Protein AF-A0A371G301-F1 (afdb_monomer_lite)

pLDDT: mean 70.61, std 21.5, range [32.91, 97.75]

Structure (mmCIF, N/CA/C/O backbone):
data_AF-A0A371G301-F1
#
_entry.id   AF-A0A371G301-F1
#
loop_
_atom_site.group_PDB
_atom_site.id
_atom_site.type_symbol
_atom_site.label_atom_id
_atom_site.label_alt_id
_atom_site.label_comp_id
_atom_site.label_asym_id
_atom_site.label_entity_id
_atom_site.label_seq_id
_atom_site.pdbx_PDB_ins_code
_atom_site.Cartn_x
_atom_site.Cartn_y
_atom_site.Cartn_z
_atom_site.occupancy
_atom_site.B_iso_or_equiv
_atom_site.auth_seq_id
_atom_site.auth_comp_id
_atom_site.auth_asym_id
_atom_site.auth_atom_id
_atom_site.pdbx_PDB_model_num
ATOM 1 N N . MET A 1 1 ? 20.359 -5.142 -21.735 1.00 51.50 1 MET A N 1
ATOM 2 C CA . MET A 1 1 ? 20.208 -5.139 -20.260 1.00 51.50 1 MET A CA 1
ATOM 3 C C . MET A 1 1 ? 20.199 -3.705 -19.728 1.00 51.50 1 MET A C 1
ATOM 5 O O . MET A 1 1 ? 21.215 -3.236 -19.244 1.00 51.50 1 MET A O 1
ATOM 9 N N . GLY A 1 2 ? 19.081 -2.980 -19.855 1.00 62.03 2 GLY A N 1
ATOM 10 C CA . GLY A 1 2 ? 18.979 -1.577 -19.401 1.00 62.03 2 GLY A CA 1
ATOM 11 C C . GLY A 1 2 ? 17.591 -1.150 -18.908 1.00 62.03 2 GLY A C 1
ATOM 12 O O . GLY A 1 2 ? 17.421 -0.052 -18.396 1.00 62.03 2 GLY A O 1
ATOM 13 N N . ASN A 1 3 ? 16.584 -2.013 -19.020 1.00 73.88 3 ASN A N 1
ATOM 14 C CA . ASN A 1 3 ? 15.206 -1.733 -18.617 1.00 73.88 3 ASN A CA 1
ATOM 15 C C . ASN A 1 3 ? 14.909 -2.186 -17.178 1.00 73.88 3 ASN A C 1
ATOM 17 O O . ASN A 1 3 ? 14.171 -1.514 -16.470 1.00 73.88 3 ASN A O 1
ATOM 21 N N . GLU A 1 4 ? 15.515 -3.277 -16.710 1.00 79.88 4 GLU A N 1
ATOM 22 C CA . GLU A 1 4 ? 15.189 -3.861 -15.406 1.00 79.88 4 GLU A CA 1
ATOM 23 C C . GLU A 1 4 ? 15.543 -2.948 -14.219 1.00 79.88 4 GLU A C 1
ATOM 25 O O . GLU A 1 4 ? 14.748 -2.795 -13.292 1.00 79.88 4 GLU A O 1
ATOM 30 N N . TRP A 1 5 ? 16.704 -2.288 -14.257 1.00 86.12 5 TRP A N 1
ATOM 31 C CA . TRP A 1 5 ? 17.092 -1.316 -13.228 1.00 86.12 5 TRP A CA 1
ATOM 32 C C . TRP A 1 5 ? 16.146 -0.111 -13.199 1.00 86.12 5 TRP A C 1
ATOM 34 O O . TRP A 1 5 ? 15.676 0.284 -12.134 1.00 86.12 5 TRP A O 1
ATOM 44 N N . ASN A 1 6 ? 15.801 0.421 -14.374 1.00 87.38 6 ASN A N 1
ATOM 45 C CA . ASN A 1 6 ? 14.867 1.538 -14.498 1.00 87.38 6 ASN A CA 1
ATOM 46 C C . ASN A 1 6 ? 13.478 1.174 -13.956 1.00 87.38 6 ASN A C 1
ATOM 48 O O . ASN A 1 6 ? 12.916 1.933 -13.171 1.00 87.38 6 ASN A O 1
ATOM 52 N N . LEU A 1 7 ? 12.970 -0.023 -14.265 1.00 86.81 7 LEU A N 1
ATOM 53 C CA . LEU A 1 7 ? 11.704 -0.521 -13.719 1.00 86.81 7 LEU A CA 1
ATOM 54 C C . LEU A 1 7 ? 11.752 -0.681 -12.195 1.00 86.81 7 LEU A C 1
ATOM 56 O O . LEU A 1 7 ? 10.800 -0.309 -11.509 1.00 86.81 7 LEU A O 1
ATOM 60 N N . ARG A 1 8 ? 12.866 -1.175 -11.640 1.00 86.06 8 ARG A N 1
ATOM 61 C CA . ARG A 1 8 ? 13.058 -1.291 -10.183 1.00 86.06 8 ARG A CA 1
ATOM 62 C C . ARG A 1 8 ? 13.061 0.079 -9.501 1.00 86.06 8 ARG A C 1
ATOM 64 O O . ARG A 1 8 ? 12.389 0.251 -8.485 1.00 86.06 8 ARG A O 1
ATOM 71 N N . VAL A 1 9 ? 13.774 1.055 -10.065 1.00 85.00 9 VAL A N 1
ATOM 72 C CA . VAL A 1 9 ? 13.834 2.430 -9.543 1.00 85.00 9 VAL A CA 1
ATOM 73 C C . VAL A 1 9 ? 12.473 3.117 -9.646 1.00 85.00 9 VAL A C 1
ATOM 75 O O . VAL A 1 9 ? 12.031 3.742 -8.682 1.00 85.00 9 VAL A O 1
ATOM 78 N N . MET A 1 10 ? 11.777 2.970 -10.776 1.00 88.12 10 MET A N 1
ATOM 79 C CA . MET A 1 10 ? 10.423 3.493 -10.955 1.00 88.12 10 MET A CA 1
ATOM 80 C C . MET A 1 10 ? 9.470 2.891 -9.926 1.00 88.12 10 MET A C 1
ATOM 82 O O . MET A 1 10 ? 8.846 3.637 -9.173 1.00 88.12 10 MET A O 1
ATOM 86 N N . PHE A 1 11 ? 9.417 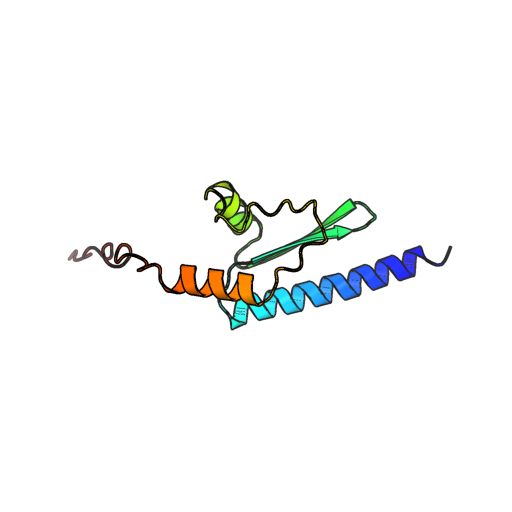1.561 -9.823 1.00 88.31 11 PHE A N 1
ATOM 87 C CA . PHE A 1 11 ? 8.581 0.876 -8.842 1.00 88.31 11 PHE A CA 1
ATOM 88 C C . PHE A 1 11 ? 8.841 1.392 -7.425 1.00 88.31 11 PHE A C 1
ATOM 90 O O . PHE A 1 11 ? 7.903 1.721 -6.703 1.00 88.31 11 PHE A O 1
ATOM 97 N N . LEU A 1 12 ? 10.112 1.530 -7.039 1.00 88.62 12 LEU A N 1
ATOM 98 C CA . LEU A 1 12 ? 10.482 2.039 -5.724 1.00 88.62 12 LEU A CA 1
ATOM 99 C C . LEU A 1 12 ? 9.964 3.466 -5.491 1.00 88.62 12 LEU A C 1
ATOM 101 O O . LEU A 1 12 ? 9.343 3.724 -4.458 1.00 88.62 12 LEU A O 1
ATOM 105 N N . LYS A 1 13 ? 10.181 4.379 -6.447 1.00 92.38 13 LYS A N 1
ATOM 106 C CA . LYS A 1 13 ? 9.725 5.776 -6.356 1.00 92.38 13 LYS A CA 1
ATOM 107 C C . LYS A 1 13 ? 8.203 5.867 -6.239 1.00 92.38 13 LYS A C 1
ATOM 109 O O . LYS A 1 13 ? 7.705 6.559 -5.353 1.00 92.38 13 LYS A O 1
ATOM 114 N N . HIS A 1 14 ? 7.473 5.144 -7.087 1.00 93.81 14 HIS A N 1
ATOM 115 C CA . HIS A 1 14 ? 6.010 5.153 -7.079 1.00 93.81 14 HIS A CA 1
ATOM 116 C C . HIS A 1 14 ? 5.446 4.514 -5.807 1.00 93.81 14 HIS A C 1
ATOM 118 O O . HIS A 1 14 ? 4.602 5.123 -5.156 1.00 93.81 14 HIS A O 1
ATOM 124 N N . ARG A 1 15 ? 5.974 3.360 -5.377 1.00 95.00 15 ARG A N 1
ATOM 125 C CA . ARG A 1 15 ? 5.561 2.693 -4.133 1.00 95.00 15 ARG A CA 1
ATOM 126 C C . ARG A 1 15 ? 5.730 3.602 -2.916 1.00 95.00 15 ARG A C 1
ATOM 128 O O . ARG A 1 15 ? 4.812 3.730 -2.114 1.00 95.00 15 ARG A O 1
ATOM 135 N N . ILE A 1 16 ? 6.887 4.257 -2.782 1.00 95.00 16 ILE A N 1
ATOM 136 C CA . ILE A 1 16 ? 7.141 5.195 -1.675 1.00 95.00 16 ILE A CA 1
ATOM 137 C C . ILE A 1 16 ? 6.169 6.379 -1.733 1.00 95.00 16 ILE A C 1
ATOM 139 O O . ILE A 1 16 ? 5.625 6.772 -0.703 1.00 95.00 16 ILE A O 1
ATOM 143 N N . GLY A 1 17 ? 5.940 6.947 -2.921 1.00 96.94 17 GLY A N 1
ATOM 144 C CA . GLY A 1 17 ? 5.003 8.056 -3.103 1.00 96.94 17 GLY A CA 1
ATOM 145 C C . GLY A 1 17 ? 3.572 7.693 -2.700 1.00 96.94 17 GLY A C 1
ATOM 146 O O . GLY A 1 17 ? 2.927 8.458 -1.983 1.00 96.94 17 GLY A O 1
ATOM 147 N N . VAL A 1 18 ? 3.107 6.506 -3.095 1.00 96.88 18 VAL A N 1
ATOM 148 C CA . VAL A 1 18 ? 1.793 5.973 -2.709 1.00 96.88 18 VAL A CA 1
ATOM 149 C C . VAL A 1 18 ? 1.703 5.809 -1.193 1.00 96.88 18 VAL A C 1
ATOM 151 O O . VAL A 1 18 ? 0.756 6.306 -0.592 1.00 96.88 18 VAL A O 1
ATOM 154 N N . PHE A 1 19 ? 2.703 5.201 -0.548 1.00 96.81 19 PHE A N 1
ATOM 155 C CA . PHE A 1 19 ? 2.682 4.992 0.905 1.00 96.81 19 PHE A CA 1
ATOM 156 C C . PHE A 1 19 ? 2.673 6.308 1.687 1.00 96.81 19 PHE A C 1
ATOM 158 O O . PHE A 1 19 ? 1.966 6.423 2.683 1.00 96.81 19 PHE A O 1
ATOM 165 N N . LYS A 1 20 ? 3.391 7.334 1.217 1.00 97.75 20 LYS A N 1
ATOM 166 C CA . LYS A 1 20 ? 3.354 8.670 1.833 1.00 97.75 20 LYS A CA 1
ATOM 167 C C . LYS A 1 20 ? 1.971 9.312 1.739 1.00 97.75 20 LYS A C 1
ATOM 169 O O . LYS A 1 20 ? 1.497 9.869 2.724 1.00 97.75 20 LYS A O 1
ATOM 174 N N . LYS A 1 21 ? 1.318 9.227 0.576 1.00 97.50 21 LYS A N 1
ATOM 175 C CA . LYS A 1 21 ? -0.047 9.745 0.396 1.00 97.50 21 LYS A CA 1
ATOM 176 C C . LYS A 1 21 ? -1.046 8.991 1.269 1.00 97.50 21 LYS A C 1
ATOM 178 O O . LYS A 1 21 ? -1.838 9.627 1.950 1.00 97.50 21 LYS A O 1
ATOM 183 N N . AL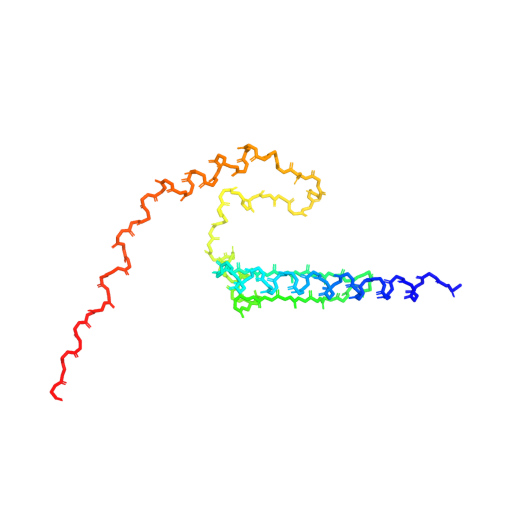A A 1 22 ? -0.952 7.665 1.292 1.00 97.44 22 ALA A N 1
ATOM 184 C CA . ALA A 1 22 ? -1.781 6.798 2.119 1.00 97.44 22 ALA A CA 1
ATOM 185 C C . ALA A 1 22 ? -1.620 7.126 3.615 1.00 97.44 22 ALA A C 1
ATOM 187 O O . ALA A 1 22 ? -2.606 7.328 4.313 1.00 97.44 22 ALA A O 1
ATOM 188 N N . SER A 1 23 ? -0.382 7.292 4.088 1.00 97.38 23 SER A N 1
ATOM 189 C CA . SER A 1 23 ? -0.108 7.720 5.463 1.00 97.38 23 SER A CA 1
ATOM 190 C C . SER A 1 23 ? -0.692 9.096 5.771 1.00 97.38 23 SER A C 1
ATOM 192 O O . SER A 1 23 ? -1.321 9.262 6.808 1.00 97.38 23 SER A O 1
ATOM 194 N N . SER A 1 24 ? -0.508 10.075 4.881 1.00 97.56 24 SER A N 1
ATOM 195 C CA . SER A 1 24 ? -1.073 11.413 5.070 1.00 97.56 24 SER A CA 1
ATOM 196 C C . SER A 1 24 ? -2.599 11.381 5.125 1.00 97.56 24 SER A C 1
ATOM 198 O O . SER A 1 24 ? -3.179 12.084 5.940 1.00 97.56 24 SER A O 1
ATOM 200 N N . LEU A 1 25 ? -3.243 10.581 4.274 1.00 97.06 25 LEU A N 1
ATOM 201 C CA . LEU A 1 25 ? -4.696 10.440 4.239 1.00 97.06 25 LEU A CA 1
ATOM 202 C C . LEU A 1 25 ? -5.229 9.812 5.531 1.00 97.06 25 LEU A C 1
ATOM 204 O O . LEU A 1 25 ? -6.140 10.366 6.138 1.00 97.06 25 LEU A O 1
ATOM 208 N N . ALA A 1 26 ? -4.617 8.712 5.982 1.00 96.00 26 ALA A N 1
ATOM 209 C CA . ALA A 1 26 ? -4.975 8.061 7.241 1.00 96.00 26 ALA A CA 1
ATOM 210 C C . ALA A 1 26 ? -4.877 9.035 8.424 1.00 96.00 26 ALA A C 1
ATOM 212 O O . ALA A 1 26 ? -5.800 9.136 9.225 1.00 96.00 26 ALA A O 1
ATOM 213 N N . THR A 1 27 ? -3.791 9.813 8.499 1.00 94.75 27 THR A N 1
ATOM 214 C CA . THR A 1 27 ? -3.588 10.789 9.579 1.00 94.75 27 THR A CA 1
ATOM 215 C C . THR A 1 27 ? -4.539 11.984 9.498 1.00 94.75 27 THR A C 1
ATOM 217 O O . THR A 1 27 ? -5.086 12.377 10.522 1.00 94.75 27 THR A O 1
ATOM 220 N N . LEU A 1 28 ? -4.731 12.584 8.318 1.00 97.25 28 LEU A N 1
ATOM 221 C CA . LEU A 1 28 ? -5.535 13.806 8.174 1.00 97.25 28 LEU A CA 1
ATOM 222 C C . LEU A 1 28 ? -7.034 13.544 8.307 1.00 97.25 28 LEU A C 1
ATOM 224 O O . LEU A 1 28 ? -7.755 14.389 8.830 1.00 97.25 28 LEU A O 1
ATOM 228 N N . CYS A 1 29 ? -7.498 12.397 7.816 1.00 96.38 29 CYS A N 1
ATOM 229 C CA . CYS A 1 29 ? -8.918 12.068 7.789 1.00 96.38 29 CYS A CA 1
ATOM 230 C C . CYS A 1 29 ? -9.324 11.077 8.886 1.00 96.38 29 CYS A C 1
ATOM 232 O O . CYS A 1 29 ? -10.508 10.791 9.013 1.00 96.38 29 CYS A O 1
ATOM 234 N N . GLY A 1 30 ? -8.374 10.544 9.665 1.00 91.19 30 GLY A N 1
ATOM 235 C CA . GLY A 1 30 ? -8.657 9.551 10.705 1.00 91.19 30 GLY A CA 1
ATOM 236 C C . GLY A 1 30 ? -9.254 8.256 10.151 1.00 91.19 30 GLY A C 1
ATOM 237 O O . GLY A 1 30 ? -10.093 7.642 10.804 1.00 91.19 30 GLY A O 1
ATOM 238 N N . VAL A 1 31 ? -8.874 7.877 8.928 1.00 90.56 31 VAL A N 1
ATOM 239 C CA . VAL A 1 31 ? -9.439 6.718 8.228 1.00 90.56 31 VAL A CA 1
ATOM 240 C C . VAL A 1 31 ? -8.529 5.500 8.338 1.00 90.56 31 VAL A C 1
ATOM 242 O O . VAL A 1 31 ? -7.305 5.603 8.211 1.00 90.56 31 VAL A O 1
ATOM 245 N N . ASP A 1 32 ? -9.146 4.333 8.489 1.00 90.25 32 ASP A N 1
ATOM 246 C CA . ASP A 1 32 ? -8.445 3.057 8.460 1.00 90.25 32 ASP A CA 1
ATOM 247 C C . ASP A 1 32 ? -8.263 2.589 7.014 1.00 90.25 32 ASP A C 1
ATOM 249 O O . ASP A 1 32 ? -9.235 2.435 6.274 1.00 90.25 32 ASP A O 1
ATOM 253 N N . LEU A 1 33 ? -7.020 2.348 6.592 1.00 93.12 33 LEU A N 1
ATOM 254 C CA . LEU A 1 33 ? -6.724 1.932 5.217 1.00 93.12 33 LEU A CA 1
ATOM 255 C C . LEU A 1 33 ? -5.505 1.015 5.118 1.00 93.12 33 LEU A C 1
ATOM 257 O O . LEU A 1 33 ? -4.544 1.137 5.884 1.00 93.12 33 LEU A O 1
ATOM 261 N N . ALA A 1 34 ? -5.538 0.107 4.143 1.00 91.88 34 ALA A N 1
ATOM 262 C CA . ALA A 1 34 ? -4.430 -0.769 3.784 1.00 91.88 34 ALA A CA 1
ATOM 263 C C . ALA A 1 34 ? -4.107 -0.619 2.293 1.00 91.88 34 ALA A C 1
ATOM 265 O O . ALA A 1 34 ? -5.000 -0.567 1.453 1.00 91.88 34 ALA A O 1
ATOM 266 N N . VAL A 1 35 ? -2.818 -0.578 1.965 1.00 92.94 35 VAL A N 1
ATOM 267 C CA . VAL A 1 35 ? -2.308 -0.588 0.591 1.00 92.94 35 VAL A CA 1
ATOM 268 C C . VAL A 1 35 ? -1.418 -1.808 0.431 1.00 92.94 35 VAL A C 1
ATOM 270 O O . VAL A 1 35 ? -0.480 -1.986 1.207 1.00 92.94 35 VAL A O 1
ATOM 273 N N . ILE A 1 36 ? -1.685 -2.624 -0.587 1.00 90.88 36 ILE A N 1
ATOM 274 C CA . ILE A 1 36 ? -0.942 -3.850 -0.892 1.00 90.88 36 ILE A CA 1
ATOM 275 C C . ILE A 1 36 ? -0.428 -3.757 -2.329 1.00 90.88 36 ILE A C 1
ATOM 277 O O . ILE A 1 36 ? -1.192 -3.475 -3.246 1.00 90.88 36 ILE A O 1
ATOM 281 N N . VAL A 1 37 ? 0.874 -3.962 -2.530 1.00 86.88 37 VAL A N 1
ATOM 282 C CA . VAL A 1 37 ? 1.527 -3.846 -3.839 1.00 86.88 37 VAL A CA 1
ATOM 283 C C . VAL A 1 37 ? 2.439 -5.042 -4.077 1.00 86.88 37 VAL A C 1
ATOM 285 O O . VAL A 1 37 ? 3.377 -5.279 -3.313 1.00 86.88 37 VAL A O 1
ATOM 288 N N . PHE A 1 38 ? 2.223 -5.747 -5.186 1.00 85.19 38 PHE A N 1
ATOM 289 C CA . PHE A 1 38 ? 3.137 -6.771 -5.683 1.00 85.19 38 PHE A CA 1
ATOM 290 C C . PHE A 1 38 ? 4.068 -6.166 -6.731 1.00 85.19 38 PHE A C 1
ATOM 292 O O . PHE A 1 38 ? 3.638 -5.498 -7.669 1.00 85.19 38 PHE A O 1
ATOM 299 N N . SER A 1 39 ? 5.371 -6.375 -6.570 1.00 82.38 39 SER A N 1
ATOM 300 C CA . SER A 1 39 ? 6.325 -6.043 -7.633 1.00 82.38 39 SER A CA 1
ATOM 301 C C . SER A 1 39 ? 6.271 -7.079 -8.762 1.00 82.38 39 SER A C 1
ATOM 303 O O . SER A 1 39 ? 5.891 -8.221 -8.507 1.00 82.38 39 SER A O 1
ATOM 305 N N . PRO A 1 40 ? 6.773 -6.759 -9.971 1.00 76.50 40 PRO A N 1
ATOM 306 C CA . PRO A 1 40 ? 6.900 -7.736 -11.060 1.00 76.50 40 PRO A CA 1
ATOM 307 C C . PRO A 1 40 ? 7.726 -8.983 -10.698 1.00 76.50 40 PRO A C 1
ATOM 309 O O . PRO A 1 40 ? 7.587 -10.025 -11.321 1.00 76.50 40 PRO A O 1
ATOM 312 N N . ALA A 1 41 ? 8.573 -8.894 -9.667 1.00 80.31 41 ALA A N 1
ATOM 313 C CA . ALA A 1 41 ? 9.333 -10.018 -9.119 1.00 80.31 41 ALA A CA 1
ATOM 314 C C . ALA A 1 41 ? 8.573 -10.786 -8.015 1.00 80.31 41 ALA A C 1
ATOM 316 O O . ALA A 1 41 ? 9.200 -11.421 -7.170 1.00 80.31 41 ALA A O 1
ATOM 317 N N . ASN A 1 42 ? 7.246 -10.645 -7.962 1.00 80.25 42 ASN A N 1
ATOM 318 C CA . ASN A 1 42 ? 6.333 -11.252 -6.994 1.00 80.25 42 ASN A CA 1
ATOM 319 C C . ASN A 1 42 ? 6.664 -10.986 -5.511 1.00 80.25 42 ASN A C 1
ATOM 321 O O . ASN A 1 42 ? 6.309 -11.759 -4.625 1.00 80.25 42 ASN A O 1
ATOM 325 N N . ARG A 1 43 ? 7.364 -9.881 -5.215 1.00 83.69 43 ARG A N 1
ATOM 326 C CA . ARG A 1 43 ? 7.591 -9.426 -3.832 1.00 83.69 43 ARG A CA 1
ATOM 327 C C . ARG A 1 43 ? 6.447 -8.542 -3.359 1.00 83.69 43 ARG A C 1
ATOM 329 O O . ARG A 1 43 ? 6.122 -7.573 -4.049 1.00 83.69 43 ARG A O 1
ATOM 336 N N . LEU A 1 44 ? 5.924 -8.858 -2.178 1.00 87.50 44 LEU A N 1
ATOM 337 C CA . LEU A 1 44 ? 4.865 -8.137 -1.483 1.00 87.50 44 LEU A CA 1
ATOM 338 C C . LEU A 1 44 ? 5.414 -6.927 -0.719 1.00 87.50 44 LEU A C 1
ATOM 340 O O . LEU A 1 44 ? 6.411 -7.025 -0.004 1.00 87.50 44 LEU A O 1
ATOM 344 N N . PHE A 1 45 ? 4.726 -5.798 -0.836 1.00 90.62 45 PHE A N 1
ATOM 345 C CA . PHE A 1 45 ? 4.937 -4.613 -0.015 1.00 90.62 45 PHE A CA 1
ATOM 346 C C . PHE A 1 45 ? 3.593 -4.082 0.451 1.00 90.62 45 PHE A C 1
ATOM 348 O O . PHE A 1 45 ? 2.647 -4.034 -0.333 1.00 90.62 45 PHE A O 1
ATOM 355 N N . SER A 1 46 ? 3.517 -3.632 1.698 1.00 93.25 46 SER A N 1
ATOM 356 C CA . SER A 1 46 ? 2.258 -3.154 2.251 1.00 93.25 46 SER A CA 1
ATOM 357 C C . SER A 1 46 ? 2.437 -1.990 3.214 1.00 93.25 46 SER A C 1
ATOM 359 O O . SER A 1 46 ? 3.449 -1.890 3.906 1.00 93.25 46 SER A O 1
ATOM 361 N N . PHE A 1 47 ? 1.417 -1.145 3.275 1.00 95.25 47 PHE A N 1
ATOM 362 C CA . PHE A 1 47 ? 1.224 -0.113 4.286 1.00 95.25 47 PHE A CA 1
ATOM 363 C C . PHE A 1 47 ? -0.161 -0.309 4.901 1.00 95.25 47 PHE A C 1
ATOM 365 O O . PHE A 1 47 ? -1.097 -0.656 4.185 1.00 95.25 47 PHE A O 1
ATOM 372 N N . GLY A 1 48 ? -0.308 -0.078 6.202 1.00 93.56 48 GLY A N 1
ATOM 373 C CA . GLY A 1 48 ? -1.613 -0.108 6.849 1.00 93.56 48 GLY A CA 1
ATOM 374 C C . GLY A 1 48 ? -1.644 0.781 8.078 1.00 93.56 48 GLY A C 1
ATOM 375 O O . GLY A 1 48 ? -0.641 0.898 8.778 1.00 93.56 48 GLY A O 1
ATOM 376 N N . SER A 1 49 ? -2.800 1.386 8.328 1.00 95.06 49 SER A N 1
ATOM 377 C 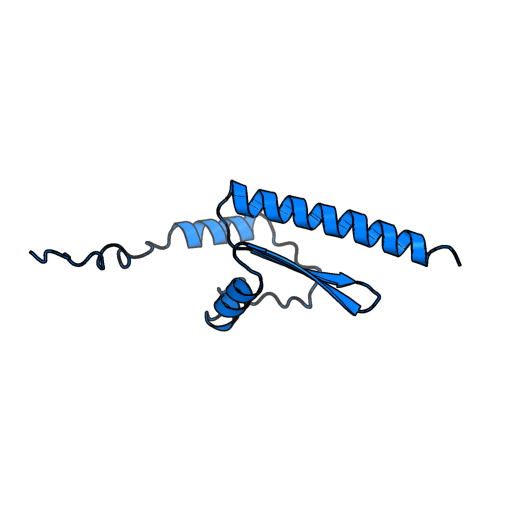CA . SER A 1 49 ? -3.075 2.200 9.509 1.00 95.06 49 SER A CA 1
ATOM 378 C C . SER A 1 49 ? -4.479 1.844 10.010 1.00 95.06 49 SER A C 1
ATOM 380 O O . SER A 1 49 ? -5.417 2.033 9.241 1.00 95.06 49 SER A O 1
ATOM 382 N N . PRO A 1 50 ? -4.639 1.241 11.207 1.00 93.44 50 PRO A N 1
ATOM 383 C CA . PRO A 1 50 ? -3.614 1.009 12.232 1.00 93.44 50 PRO A CA 1
ATOM 384 C C . PRO A 1 50 ? -2.643 -0.137 11.905 1.00 93.44 50 PRO A C 1
ATOM 386 O O . PRO A 1 50 ? -1.469 -0.065 12.252 1.00 93.44 50 PRO A O 1
ATOM 389 N N . SER A 1 51 ? -3.098 -1.186 11.216 1.00 94.12 51 SER A N 1
ATOM 390 C CA . SER A 1 51 ? -2.238 -2.252 10.694 1.00 94.12 51 SER A CA 1
ATOM 391 C C . SER A 1 51 ? -2.913 -2.949 9.512 1.00 94.12 51 SER A C 1
ATOM 393 O O . SER A 1 51 ? -4.140 -2.997 9.432 1.00 94.12 51 SER A O 1
ATOM 395 N N . VAL A 1 52 ? -2.123 -3.521 8.598 1.00 89.44 52 VAL A N 1
ATOM 396 C CA . VAL A 1 52 ? -2.651 -4.274 7.443 1.00 89.44 52 VAL A CA 1
ATOM 397 C C . VAL A 1 52 ? -3.491 -5.464 7.906 1.00 89.44 52 VAL A C 1
ATOM 399 O O . VAL A 1 52 ? -4.582 -5.687 7.393 1.00 89.44 52 VAL A O 1
ATOM 402 N N . HIS A 1 53 ? -3.006 -6.198 8.909 1.00 88.69 53 HIS A N 1
ATOM 403 C CA . HIS A 1 53 ? -3.685 -7.380 9.431 1.00 88.69 53 HIS A CA 1
ATOM 404 C C . HIS A 1 53 ? -5.053 -7.033 10.023 1.00 88.69 53 HIS A C 1
ATOM 406 O O . HIS A 1 53 ? -6.046 -7.643 9.647 1.00 88.69 53 HIS A O 1
ATOM 412 N N . SER A 1 54 ? -5.125 -6.002 10.870 1.00 87.44 54 SER A N 1
ATOM 413 C CA . SER A 1 54 ? -6.377 -5.569 11.505 1.00 87.44 54 SER A CA 1
ATOM 414 C C . SER A 1 54 ? -7.427 -5.108 10.493 1.00 87.44 54 SER A C 1
ATOM 416 O O . SER A 1 54 ? -8.623 -5.195 10.751 1.00 87.44 54 SER A O 1
ATOM 418 N N . ILE A 1 55 ? -7.000 -4.576 9.349 1.00 86.94 55 ILE A N 1
ATOM 419 C CA . ILE A 1 55 ? -7.908 -4.141 8.282 1.00 86.94 55 ILE A CA 1
ATOM 420 C C . ILE A 1 55 ? -8.403 -5.339 7.482 1.00 86.94 55 ILE A C 1
ATOM 422 O O . ILE A 1 55 ? -9.603 -5.459 7.270 1.00 86.94 55 ILE A O 1
ATOM 426 N N . ILE A 1 56 ? -7.507 -6.253 7.099 1.00 85.50 56 ILE A N 1
ATOM 427 C CA . ILE A 1 56 ? -7.883 -7.488 6.394 1.00 85.50 56 ILE A CA 1
ATOM 428 C C . ILE A 1 56 ? -8.822 -8.333 7.254 1.00 85.50 56 ILE A C 1
ATOM 430 O O . ILE A 1 56 ? -9.818 -8.840 6.748 1.00 85.50 56 ILE A O 1
ATOM 434 N N . GLN A 1 57 ? -8.529 -8.463 8.548 1.00 83.75 57 GLN A N 1
ATOM 435 C CA . GLN A 1 57 ? -9.369 -9.187 9.493 1.00 83.75 57 GLN A CA 1
ATOM 436 C C . GLN A 1 57 ? -10.783 -8.597 9.520 1.00 83.75 57 GLN A C 1
ATOM 438 O O . GLN A 1 57 ? -11.739 -9.309 9.236 1.00 83.75 57 GLN A O 1
ATOM 443 N N . ARG A 1 58 ? -10.914 -7.281 9.738 1.00 81.88 58 ARG A N 1
ATOM 444 C CA . ARG A 1 58 ? -12.219 -6.599 9.730 1.00 81.88 58 ARG A CA 1
ATOM 445 C C . ARG A 1 58 ? -12.950 -6.734 8.398 1.00 81.88 58 ARG A C 1
ATOM 447 O O . ARG A 1 58 ? -14.152 -6.954 8.401 1.00 81.88 58 ARG A O 1
ATOM 454 N N . TYR A 1 59 ? -12.230 -6.654 7.282 1.00 78.00 59 TYR A N 1
ATOM 455 C CA . TYR A 1 59 ? -12.791 -6.857 5.946 1.00 78.00 59 TYR A CA 1
ATOM 456 C C . TYR A 1 59 ? -13.289 -8.291 5.716 1.00 78.00 59 TYR A C 1
ATOM 458 O O . TYR A 1 59 ? -14.239 -8.507 4.976 1.00 78.00 59 TYR A O 1
ATOM 466 N N . THR A 1 60 ? -12.637 -9.278 6.329 1.00 78.00 60 THR A N 1
ATOM 467 C CA . THR A 1 60 ? -13.000 -10.695 6.187 1.00 78.00 60 THR A CA 1
ATOM 468 C C . THR A 1 60 ? -14.146 -11.078 7.128 1.00 78.00 60 THR A C 1
ATOM 470 O O . THR A 1 60 ? -14.964 -11.929 6.791 1.00 78.00 60 THR A O 1
ATOM 473 N N . GLU A 1 61 ? -14.206 -10.458 8.308 1.00 78.00 61 GLU A N 1
ATOM 474 C CA . GLU A 1 61 ? -15.211 -10.717 9.346 1.00 78.00 61 GLU A CA 1
ATOM 475 C C . GLU A 1 61 ? -16.518 -9.943 9.125 1.00 78.00 61 GLU A C 1
ATOM 477 O O . GLU A 1 61 ? -17.593 -10.433 9.469 1.00 78.00 61 GLU A O 1
ATOM 482 N N . GLN A 1 62 ? -16.451 -8.741 8.550 1.00 63.53 62 GLN A N 1
ATOM 483 C CA . GLN A 1 62 ? -17.631 -7.983 8.148 1.00 63.53 62 GLN A CA 1
ATOM 484 C C . GLN A 1 62 ? -18.004 -8.412 6.731 1.00 63.53 62 GLN A C 1
ATOM 486 O O . GLN A 1 62 ? -17.183 -8.320 5.822 1.00 63.53 62 GLN A O 1
ATOM 491 N N . ALA A 1 63 ? -19.241 -8.879 6.519 1.00 56.09 63 ALA A N 1
ATOM 492 C CA . ALA A 1 63 ? -19.756 -9.048 5.162 1.00 56.09 63 ALA A CA 1
ATOM 493 C C . ALA A 1 63 ? -19.496 -7.738 4.395 1.00 56.09 63 ALA A C 1
ATOM 495 O O . ALA A 1 63 ? -19.815 -6.674 4.938 1.00 56.09 63 ALA A O 1
ATOM 496 N N . PRO A 1 64 ? -18.875 -7.779 3.200 1.00 54.97 64 PRO A N 1
ATOM 497 C CA . PRO A 1 64 ? -18.418 -6.565 2.546 1.00 54.97 64 PRO A CA 1
ATOM 498 C C . PRO A 1 64 ? -19.601 -5.597 2.404 1.00 54.97 64 PRO A C 1
ATOM 500 O O . PRO A 1 64 ? -20.674 -6.034 1.963 1.00 54.97 64 PRO A O 1
ATOM 503 N N . PRO A 1 65 ? -19.434 -4.305 2.761 1.00 52.34 65 PRO A N 1
ATOM 504 C CA . PRO A 1 65 ? -20.373 -3.257 2.387 1.00 52.34 65 PRO A CA 1
ATOM 505 C C . PRO A 1 65 ? -20.774 -3.438 0.916 1.00 52.34 65 PRO A C 1
ATOM 507 O O . PRO A 1 65 ? -19.929 -3.873 0.131 1.00 52.34 65 PRO A O 1
ATOM 510 N N . PRO A 1 66 ? -22.013 -3.127 0.498 1.00 52.16 66 PRO A N 1
ATOM 511 C CA . PRO A 1 66 ? -22.481 -3.387 -0.869 1.00 52.16 66 PRO A CA 1
ATOM 512 C C . PRO A 1 66 ? -21.524 -2.883 -1.967 1.00 52.16 66 PRO A C 1
ATOM 514 O O . PRO A 1 66 ? -21.391 -3.525 -3.007 1.00 52.16 66 PRO A O 1
ATOM 517 N N . LEU A 1 67 ? -20.776 -1.808 -1.683 1.00 50.94 67 LEU A N 1
ATOM 518 C CA . LEU A 1 67 ? -19.718 -1.239 -2.522 1.00 50.94 67 LEU A CA 1
ATOM 519 C C . LEU A 1 67 ? -18.334 -1.909 -2.439 1.00 50.94 67 LEU A C 1
ATOM 521 O O . LEU A 1 67 ? -17.381 -1.383 -2.978 1.00 50.94 67 LEU A O 1
ATOM 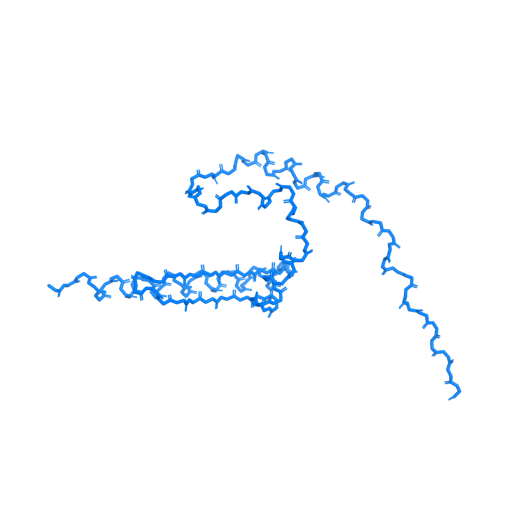525 N N . LEU A 1 68 ? -18.140 -3.029 -1.757 1.00 52.44 68 LEU A N 1
ATOM 526 C CA . LEU A 1 68 ? -16.877 -3.788 -1.788 1.00 52.44 68 LEU A CA 1
ATOM 527 C C . LEU A 1 68 ? -17.051 -5.147 -2.475 1.00 52.44 68 LEU A C 1
ATOM 529 O O . LEU A 1 68 ? -16.149 -5.978 -2.470 1.00 52.44 68 LEU A O 1
ATOM 533 N N . ARG A 1 69 ? -18.190 -5.343 -3.153 1.00 52.44 69 ARG A N 1
ATOM 534 C CA . ARG A 1 69 ? -18.360 -6.376 -4.186 1.00 52.44 69 ARG A CA 1
ATOM 535 C C . ARG A 1 69 ? -17.757 -5.974 -5.535 1.00 52.44 69 ARG A C 1
ATOM 537 O O . ARG A 1 69 ? -18.049 -6.619 -6.537 1.00 52.44 69 ARG A O 1
ATOM 544 N N . PHE A 1 70 ? -16.949 -4.915 -5.587 1.00 51.69 70 PHE A N 1
ATOM 545 C CA . PHE A 1 70 ? -16.171 -4.627 -6.783 1.00 51.69 70 PHE A CA 1
ATOM 546 C C . PHE A 1 70 ? -15.144 -5.740 -6.952 1.00 51.69 70 PHE A C 1
ATOM 548 O O . PHE A 1 70 ? -14.268 -5.932 -6.108 1.00 51.69 70 PHE A O 1
ATOM 555 N N . ASP A 1 71 ? -15.303 -6.509 -8.023 1.00 47.81 71 ASP A N 1
ATOM 556 C CA . ASP A 1 71 ? -14.338 -7.516 -8.420 1.00 47.81 71 ASP A CA 1
ATOM 557 C C . ASP A 1 71 ? -13.005 -6.803 -8.678 1.00 47.81 71 ASP A C 1
ATOM 559 O O . ASP A 1 71 ? -12.838 -6.099 -9.671 1.00 47.81 71 ASP A O 1
ATOM 563 N N . LEU A 1 72 ? -12.054 -6.930 -7.749 1.00 51.03 72 LEU A N 1
ATOM 564 C CA . LEU A 1 72 ? -10.735 -6.292 -7.837 1.00 51.03 72 LEU A CA 1
ATOM 565 C C . LEU A 1 72 ? -9.921 -6.782 -9.051 1.00 51.03 72 LEU A C 1
ATOM 567 O O . LEU A 1 72 ? -8.846 -6.244 -9.321 1.00 51.03 72 LEU A O 1
ATOM 571 N N . ASN A 1 73 ? -10.419 -7.786 -9.782 1.00 50.25 73 ASN A N 1
ATOM 572 C CA . ASN A 1 73 ? -9.862 -8.234 -11.053 1.00 50.25 73 ASN A CA 1
ATOM 573 C C . ASN A 1 73 ? -10.311 -7.365 -12.249 1.00 50.25 73 ASN A C 1
ATOM 575 O O . ASN A 1 73 ? -9.677 -7.409 -13.302 1.00 50.25 73 ASN A O 1
ATOM 579 N N . GLU A 1 74 ? -11.340 -6.527 -12.095 1.00 46.53 74 GLU A N 1
ATOM 580 C CA . GLU A 1 74 ? -11.833 -5.587 -13.110 1.00 46.53 74 GLU A CA 1
ATOM 581 C C . GLU A 1 74 ? -11.165 -4.209 -12.926 1.00 46.53 74 GLU A C 1
ATOM 583 O O . GLU A 1 74 ? -11.730 -3.258 -12.387 1.00 46.53 74 GLU A O 1
ATOM 588 N N . ALA A 1 75 ? -9.913 -4.078 -13.372 1.00 40.81 75 ALA A N 1
ATOM 589 C CA . ALA A 1 75 ? -9.080 -2.879 -13.198 1.00 40.81 75 ALA A CA 1
ATOM 590 C C . ALA A 1 75 ? -9.510 -1.628 -14.015 1.00 40.81 75 ALA A C 1
ATOM 592 O O . ALA A 1 75 ? -8.659 -0.802 -14.347 1.00 40.81 75 ALA A O 1
ATOM 593 N N . HIS A 1 76 ? -10.792 -1.467 -14.365 1.00 49.34 76 HIS A N 1
ATOM 594 C CA . HIS A 1 76 ? -11.272 -0.354 -15.203 1.00 49.34 76 HIS A CA 1
ATOM 595 C C . HIS A 1 76 ? -12.538 0.373 -14.725 1.00 49.34 76 HIS A C 1
ATOM 597 O O . HIS A 1 76 ? -12.997 1.274 -15.427 1.00 49.34 76 HIS A O 1
ATOM 603 N N . TYR A 1 77 ? -13.085 0.078 -13.542 1.00 51.38 77 TYR A N 1
ATOM 604 C CA . TYR A 1 77 ? -14.226 0.852 -13.044 1.00 51.38 77 TYR A CA 1
ATOM 605 C C . TYR A 1 77 ? -13.763 2.152 -12.369 1.00 51.38 77 TYR A C 1
ATOM 607 O O . TYR A 1 77 ? -13.356 2.155 -11.208 1.00 51.38 77 TYR A O 1
ATOM 615 N N . ILE A 1 78 ? -13.800 3.265 -13.107 1.00 47.47 78 ILE A N 1
ATOM 616 C CA . ILE A 1 78 ? -13.802 4.609 -12.518 1.00 47.47 78 ILE A CA 1
ATOM 617 C C . ILE A 1 78 ? -15.275 4.910 -12.210 1.00 47.47 78 ILE A C 1
ATOM 619 O O . ILE A 1 78 ? -16.022 5.142 -13.162 1.00 47.47 78 ILE A O 1
ATOM 623 N N . PRO A 1 79 ? -15.727 4.856 -10.942 1.00 49.72 79 PRO A N 1
ATOM 624 C CA . PRO A 1 79 ? -17.107 5.198 -10.620 1.00 49.72 79 PRO A CA 1
ATOM 625 C C . PRO A 1 79 ? -17.378 6.642 -11.047 1.00 49.72 79 PRO A C 1
ATOM 627 O O . PRO A 1 79 ? -16.552 7.528 -10.808 1.00 49.72 79 PRO A O 1
ATOM 630 N N . ASP A 1 80 ? -18.520 6.873 -11.694 1.00 55.41 80 ASP A N 1
ATOM 631 C CA . ASP A 1 80 ? -18.974 8.225 -12.006 1.00 55.41 80 ASP A CA 1
ATOM 632 C C . ASP A 1 80 ? -19.112 9.012 -10.693 1.00 55.41 80 ASP A C 1
ATOM 634 O O . ASP A 1 80 ? -19.649 8.507 -9.702 1.00 55.41 80 ASP A O 1
ATOM 638 N N . GLU A 1 81 ? -18.605 10.246 -10.664 1.00 54.06 81 GLU A N 1
ATOM 639 C CA . GLU A 1 81 ? -18.557 11.091 -9.461 1.00 54.06 81 GLU A CA 1
ATOM 640 C C . GLU A 1 81 ? -19.938 11.219 -8.790 1.00 54.06 81 GLU A C 1
ATOM 642 O O . GLU A 1 81 ? -20.037 11.283 -7.563 1.00 54.06 81 GLU A O 1
ATOM 647 N N . ARG A 1 82 ? -21.018 11.170 -9.584 1.00 57.25 82 ARG A N 1
ATOM 648 C CA . ARG A 1 82 ? -22.400 11.262 -9.099 1.00 57.25 82 ARG A CA 1
ATOM 649 C C . ARG A 1 82 ? -22.850 10.001 -8.375 1.00 57.25 82 ARG A C 1
ATOM 651 O O . ARG A 1 82 ? -23.582 10.095 -7.394 1.00 57.25 82 ARG A O 1
ATOM 658 N N . GLU A 1 83 ? -22.420 8.834 -8.845 1.00 55.44 83 GLU A N 1
ATOM 659 C CA . GLU A 1 83 ? -22.741 7.549 -8.223 1.00 55.44 83 GLU A CA 1
ATOM 660 C C . GLU A 1 83 ? -22.019 7.403 -6.878 1.00 55.44 83 GLU A C 1
ATOM 662 O O . GLU A 1 83 ? -22.611 6.950 -5.897 1.00 55.44 83 GLU A O 1
ATOM 667 N N . LEU A 1 84 ? -20.773 7.886 -6.803 1.00 56.31 84 LEU A N 1
ATOM 668 C CA . LEU A 1 84 ? -20.019 7.942 -5.554 1.00 56.31 84 LEU A CA 1
ATOM 669 C C . LEU A 1 84 ? -20.653 8.919 -4.550 1.00 56.31 84 LEU A C 1
ATOM 671 O O . LEU A 1 84 ? -20.826 8.567 -3.384 1.00 56.31 84 LEU A O 1
ATOM 675 N N . HIS A 1 85 ? -21.043 10.117 -4.998 1.00 57.47 85 HIS A N 1
ATOM 676 C CA . HIS A 1 85 ? -21.717 11.102 -4.146 1.00 57.47 85 HIS A CA 1
ATOM 677 C C . HIS A 1 85 ? -23.060 10.592 -3.607 1.00 57.47 85 HIS A C 1
ATOM 679 O O . HIS A 1 85 ? -23.320 10.719 -2.414 1.00 57.47 85 HIS A O 1
ATOM 685 N N . ALA A 1 86 ? -23.876 9.943 -4.443 1.00 64.94 86 ALA A N 1
ATOM 686 C CA . ALA A 1 86 ? -25.150 9.366 -4.013 1.00 64.94 86 ALA A CA 1
ATOM 687 C C . ALA A 1 86 ? -24.973 8.281 -2.935 1.00 64.94 86 ALA A C 1
ATOM 689 O O . ALA A 1 86 ? -25.779 8.177 -2.011 1.00 64.94 86 ALA A O 1
ATOM 690 N N . HIS A 1 87 ? -23.899 7.491 -3.018 1.00 52.09 87 HIS A N 1
ATOM 691 C CA . HIS A 1 87 ? -23.598 6.483 -2.004 1.00 52.09 87 HIS A CA 1
ATOM 692 C C . HIS A 1 87 ? -23.064 7.075 -0.694 1.00 52.09 87 HIS A C 1
ATOM 694 O O . HIS A 1 87 ? -23.355 6.547 0.378 1.00 52.09 87 HIS A O 1
ATOM 700 N N . LEU A 1 88 ? -22.302 8.170 -0.759 1.00 53.59 88 LEU A N 1
ATOM 701 C CA . LEU A 1 88 ? -21.842 8.886 0.433 1.00 53.59 88 LEU A CA 1
ATOM 702 C C . LEU A 1 88 ? -23.001 9.575 1.166 1.00 53.59 88 LEU A C 1
ATOM 704 O O . LEU A 1 88 ? -23.041 9.522 2.392 1.00 53.59 88 LEU A O 1
ATOM 708 N N . ASP A 1 89 ? -23.975 10.130 0.440 1.00 63.47 89 ASP A N 1
ATOM 709 C CA . ASP A 1 89 ? -25.208 10.671 1.031 1.00 63.47 89 ASP A CA 1
ATOM 710 C C . ASP A 1 89 ? -26.062 9.571 1.681 1.00 63.47 89 ASP A C 1
ATOM 712 O O . ASP A 1 89 ? -26.616 9.766 2.765 1.00 63.47 89 ASP A O 1
ATOM 716 N N . TYR A 1 90 ? -26.123 8.385 1.070 1.00 50.81 90 TYR A N 1
ATOM 717 C CA . TYR A 1 90 ? -26.800 7.224 1.653 1.00 50.81 90 TYR A CA 1
ATOM 718 C C . TYR A 1 90 ? -26.148 6.790 2.979 1.00 50.81 90 TYR A C 1
ATOM 720 O O . TYR A 1 90 ? -26.830 6.580 3.976 1.00 50.81 90 TYR A O 1
ATOM 728 N N . LEU A 1 91 ? -24.815 6.744 3.040 1.00 48.81 91 LEU A N 1
ATOM 729 C CA . LEU A 1 91 ? -24.088 6.423 4.275 1.00 48.81 91 LEU A CA 1
ATOM 730 C C . LEU A 1 91 ? -24.121 7.556 5.316 1.00 48.81 91 LEU A C 1
ATOM 732 O O . LEU A 1 91 ? -23.999 7.287 6.508 1.00 48.81 91 LEU A O 1
ATOM 736 N N . GLY A 1 92 ? -24.294 8.808 4.887 1.00 47.53 92 GLY A N 1
ATOM 737 C CA . GLY A 1 92 ? -24.475 9.966 5.768 1.00 47.53 92 GLY A CA 1
ATOM 738 C C . GLY A 1 92 ? -25.891 10.107 6.338 1.00 47.53 92 GLY A C 1
ATOM 739 O O . GLY A 1 92 ? -26.090 10.871 7.282 1.00 47.53 92 GLY A O 1
ATOM 740 N N . THR A 1 93 ? -26.865 9.382 5.779 1.00 49.31 93 THR A N 1
ATOM 741 C CA . THR A 1 93 ? -28.273 9.384 6.211 1.00 49.31 93 THR A CA 1
ATOM 742 C C . THR A 1 93 ? -28.674 8.150 7.012 1.00 49.31 93 THR A C 1
ATOM 744 O O . THR A 1 93 ? -29.771 8.142 7.571 1.00 49.31 93 THR A O 1
ATOM 747 N N . GLU A 1 94 ? -27.790 7.158 7.160 1.00 41.44 94 GLU A N 1
ATOM 748 C CA . GLU A 1 94 ? -27.936 6.140 8.198 1.00 41.44 94 GLU A CA 1
ATOM 749 C C . GLU A 1 94 ? -27.979 6.857 9.560 1.00 41.44 94 GLU A C 1
ATOM 751 O O . GLU A 1 94 ? -26.990 7.492 9.949 1.00 41.44 94 GLU A O 1
ATOM 756 N N . PRO A 1 95 ? -29.083 6.783 10.330 1.00 44.81 95 PRO A N 1
ATOM 757 C CA . PRO A 1 95 ? -29.029 7.138 11.732 1.00 44.81 95 PRO A CA 1
ATOM 758 C C . PRO A 1 95 ? -28.173 6.054 12.380 1.00 44.81 95 PRO A C 1
ATOM 760 O O . PRO A 1 95 ? -28.688 5.009 12.777 1.00 44.81 95 PRO A O 1
ATOM 763 N N . PHE A 1 96 ? -26.851 6.256 12.408 1.00 39.66 96 PHE A N 1
ATOM 764 C CA . PHE A 1 96 ? -25.948 5.341 13.084 1.00 39.66 96 PHE A CA 1
ATOM 765 C C . PHE A 1 96 ? -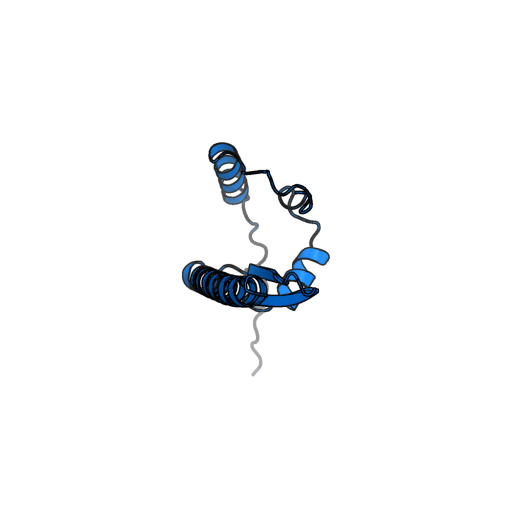26.392 5.306 14.538 1.00 39.66 96 PHE A C 1
ATOM 767 O O . PHE A 1 96 ? -26.242 6.271 15.292 1.00 39.66 96 PHE A O 1
ATOM 774 N N . ALA A 1 97 ? -27.066 4.207 14.848 1.00 40.81 97 ALA A N 1
ATOM 775 C CA . ALA A 1 97 ? -27.835 4.025 16.046 1.00 40.81 97 ALA A CA 1
ATOM 776 C C . ALA A 1 97 ? -26.990 4.338 17.282 1.00 40.81 97 ALA A C 1
ATOM 778 O O . ALA A 1 97 ? -25.793 4.053 17.352 1.00 40.81 97 ALA A O 1
ATOM 779 N N . GLU A 1 98 ? -27.681 4.875 18.277 1.00 41.38 98 GLU A N 1
ATOM 780 C CA . GLU A 1 98 ? -27.293 5.185 19.653 1.00 41.38 98 GLU A CA 1
ATOM 781 C C . GLU A 1 98 ? -26.712 3.991 20.462 1.00 41.38 98 GLU A C 1
ATOM 783 O O . GLU A 1 98 ? -26.805 3.951 21.685 1.00 41.38 98 GLU A O 1
ATOM 788 N N . GLY A 1 99 ? -26.077 3.000 19.832 1.00 46.03 99 GLY A N 1
ATOM 789 C CA . GLY A 1 99 ? -25.647 1.743 20.452 1.00 46.03 99 GLY A CA 1
ATOM 790 C C . GLY A 1 99 ? -24.283 1.748 21.154 1.00 46.03 99 GLY A C 1
ATOM 791 O O . GLY A 1 99 ? -23.967 0.782 21.841 1.00 46.03 99 GLY A O 1
ATOM 792 N N . TYR A 1 100 ? -23.475 2.810 21.047 1.00 39.53 100 TYR A N 1
ATOM 793 C CA . TYR A 1 100 ? -22.145 2.885 21.687 1.00 39.53 100 TYR A CA 1
ATOM 794 C C . TYR A 1 100 ? -21.995 4.052 22.680 1.00 39.53 100 TYR A C 1
ATOM 796 O O . TYR A 1 100 ? -20.914 4.612 22.847 1.00 39.53 100 TYR A O 1
ATOM 804 N N . ARG A 1 101 ? -23.072 4.411 23.393 1.00 40.50 101 ARG A N 1
ATOM 805 C CA . ARG A 1 101 ? -23.009 5.283 24.591 1.00 40.50 101 ARG A CA 1
ATOM 806 C C . ARG A 1 101 ? -23.547 4.623 25.869 1.00 40.50 101 ARG A C 1
ATOM 808 O O . ARG A 1 101 ? -23.803 5.314 26.847 1.00 40.50 101 ARG A O 1
ATOM 815 N N . GLY A 1 102 ? -23.690 3.294 25.880 1.00 35.91 102 GLY A N 1
ATOM 816 C CA . GLY A 1 102 ? -24.292 2.536 26.987 1.00 35.91 102 GLY A CA 1
ATOM 817 C C . GLY A 1 102 ? -23.361 1.616 27.785 1.00 35.91 102 GLY A C 1
ATOM 818 O O . GLY A 1 102 ? -23.857 0.852 28.602 1.00 35.91 102 GLY A O 1
ATOM 819 N N . SER A 1 103 ? -22.039 1.652 27.575 1.00 40.88 103 SER A N 1
ATOM 820 C CA . SER A 1 103 ? -21.104 0.767 28.298 1.00 40.88 103 SER A CA 1
ATOM 821 C C . SER A 1 103 ? -19.936 1.508 28.955 1.00 40.88 103 SER A C 1
ATOM 823 O O . SER A 1 103 ? -18.804 1.035 28.944 1.00 40.88 103 SER A O 1
ATOM 825 N N . LEU A 1 104 ? -20.226 2.655 29.578 1.00 37.84 104 LEU A N 1
ATOM 826 C CA . LEU A 1 104 ? -19.471 3.119 30.743 1.00 37.84 104 LEU A CA 1
ATOM 827 C C . LEU A 1 104 ? -20.342 2.852 31.977 1.00 37.84 104 LEU A C 1
ATOM 829 O O . LEU A 1 104 ? -20.924 3.753 32.576 1.00 37.84 104 LEU A O 1
ATOM 833 N N . MET A 1 105 ? -20.513 1.563 32.280 1.00 36.22 105 MET A N 1
ATOM 834 C CA . MET A 1 105 ? -21.049 1.117 33.559 1.00 36.22 105 MET A CA 1
ATOM 835 C C . MET A 1 105 ? -20.106 1.629 34.646 1.00 36.22 105 MET A C 1
ATOM 837 O O . MET A 1 105 ? -18.915 1.326 34.659 1.00 36.22 105 MET A O 1
ATOM 841 N N . VAL A 1 106 ? -20.688 2.460 35.500 1.00 44.72 106 VAL A N 1
ATOM 842 C CA . VAL A 1 106 ? -20.268 2.853 36.841 1.00 44.72 106 VAL A CA 1
ATOM 843 C C . VAL A 1 106 ? -19.322 1.825 37.474 1.00 44.72 106 VAL A C 1
ATOM 845 O O . VAL A 1 106 ? -19.744 0.751 37.889 1.00 44.72 106 VAL A O 1
ATOM 848 N N . GLY A 1 107 ? -18.048 2.193 37.582 1.00 32.91 107 GLY A N 1
ATOM 849 C CA . GLY A 1 107 ? -17.106 1.611 38.530 1.00 32.91 107 GLY A CA 1
ATOM 850 C C . GLY A 1 107 ? -16.967 2.548 39.725 1.00 32.91 107 GLY A C 1
ATOM 851 O O . GLY A 1 107 ? -15.995 3.287 39.811 1.00 32.91 107 GLY A O 1
ATOM 852 N N . HIS A 1 108 ? -17.973 2.559 40.601 1.00 37.00 108 HIS A N 1
ATOM 853 C CA . HIS A 1 108 ? -17.757 2.878 42.010 1.00 37.00 108 HIS A CA 1
ATOM 854 C C . HIS A 1 108 ? -17.340 1.575 42.686 1.00 37.00 108 HIS A C 1
ATOM 856 O O . HIS A 1 108 ? -18.126 0.630 42.704 1.00 37.00 108 HIS A O 1
ATOM 862 N N . THR A 1 109 ? -16.141 1.547 43.250 1.00 42.03 109 THR A N 1
ATOM 863 C CA . THR A 1 109 ? -15.774 0.655 44.352 1.00 42.03 109 THR A CA 1
ATOM 864 C C . THR A 1 109 ? -14.804 1.419 45.244 1.00 42.03 109 THR A C 1
ATOM 866 O O . THR A 1 109 ? -13.925 2.098 44.713 1.00 42.03 109 THR A O 1
ATOM 869 N N . ASP A 1 110 ? -15.076 1.319 46.545 1.00 41.78 110 ASP A N 1
ATOM 870 C CA . ASP A 1 110 ? -14.514 2.019 47.712 1.00 41.78 110 ASP A CA 1
ATOM 871 C C . ASP A 1 110 ? -13.010 2.341 47.716 1.00 41.78 110 ASP A C 1
ATOM 873 O O . ASP A 1 110 ? -12.201 1.514 47.231 1.00 41.78 110 ASP A O 1
#

Organism: Mucuna pruriens (NCBI:txid157652)

Foldseek 3Di:
DPVPVVLVVVCVVVVVVVLVVVVVCCVVVVDWDKDWDARPVRDIDIDTVVDPVVVVVCCVPDPHDPVVPPPPVPVDDPDDPVVVVVVVVVVVPPPPDPPPPPPPPDDDDD

Radius of gyration: 19.94 Å; chains: 1; bounding box: 49×25×68 Å

InterPro domains:
  IPR002100 Transcription factor, MADS-box [PF00319] (3-47)
  IPR002100 Transcription factor, MADS-box [PR00404] (13-28)
  IPR002100 Transcription factor, MADS-bo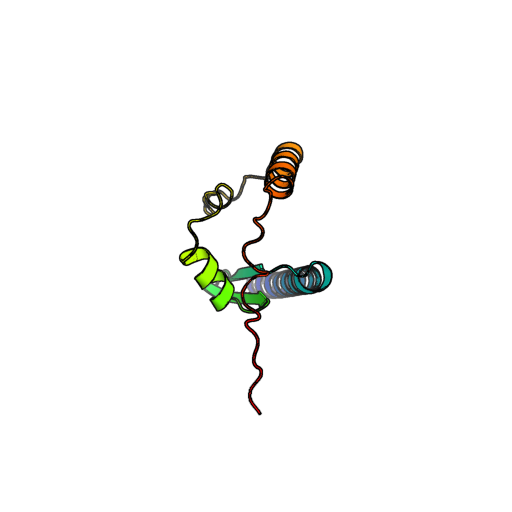x [PR00404] (28-49)
  IPR002100 Transcription factor, MADS-box [PS50066] (1-51)
  IPR002100 Transcription factor, MADS-box [SM00432] (1-50)
  IPR036879 Transcription factor, MADS-box superfamily [G3DSA:3.40.1810.10] (4-62)
  IPR036879 Transcription factor, MADS-box superfamily [SSF55455] (3-73)

Sequence (110 aa):
MGNEWNLRVMFLKHRIGVFKKASSLATLCGVDLAVIVFSPANRLFSFGSPSVHSIIQRYTEQAPPPLLRFDLNEAHYIPDERELHAHLDYLGTEPFAEGYRGSLMVGHTD

Secondary structure (DSSP, 8-state):
--HHHHHHHHHHHHHHHHHHHHHHHHHHHT--EEEEEE-TT--EEEEEES-HHHHHHHHHHSPP-GGG---TT-TT----HHHHHHHHHHHHHS---STTSS--------